Protein AF-A0A1X7U2Y2-F1 (afdb_monomer_lite)

Foldseek 3Di:
DQDPLVCQLCVNDDQDPDPSNVVSVVSQVVSQVLLQVLDDPVCVVQQPDDPGNNVSSVSCCVVVVVDDPVSVVVSVVVSVVD

Sequence (82 aa):
MKENLWGIVNGTERAKYGDGAAKFQTQKYRALATIILSIDPLLLYLVGEPDDPVEVWRLLSNRFQKKTWAHCLALRHKMHSL

Secondary structure (DSSP, 8-state):
----HHHHHTT---PPSTTHHHHHHHHHHHHHHHHHHHS-GGGGGGT-S---HHHHHHHHHHHHTTT-HHHHHHHHHHHHH-

Radius of gyration: 13.06 Å; chains: 1; bounding box: 34×21×34 Å

pLDDT: mean 75.36, std 11.09, range [37.09, 89.0]

Organism: Amphimedon queenslandica (NCBI:txid400682)

Structure (mmCIF, N/CA/C/O backbone):
data_AF-A0A1X7U2Y2-F1
#
_entry.id   AF-A0A1X7U2Y2-F1
#
loop_
_atom_site.group_PDB
_atom_site.id
_atom_site.type_symbol
_atom_site.label_atom_id
_atom_site.label_alt_id
_atom_site.label_comp_id
_atom_site.label_asym_id
_atom_site.label_entity_id
_atom_site.label_seq_id
_atom_site.pdbx_PDB_ins_code
_atom_site.Cartn_x
_atom_site.Cartn_y
_atom_site.Cartn_z
_atom_site.occupancy
_atom_site.B_iso_or_equiv
_atom_site.auth_seq_id
_atom_site.auth_comp_id
_atom_site.auth_asym_id
_atom_site.auth_atom_id
_atom_site.pdbx_PDB_model_num
ATOM 1 N N . MET A 1 1 ? 0.688 12.980 -16.636 1.00 37.09 1 MET A N 1
ATOM 2 C CA . MET A 1 1 ? 0.570 11.692 -17.352 1.00 37.09 1 MET A CA 1
ATOM 3 C C . MET A 1 1 ? 0.210 10.675 -16.284 1.00 37.09 1 MET A C 1
ATOM 5 O O . MET A 1 1 ? 1.033 10.454 -15.410 1.00 37.09 1 MET A O 1
ATOM 9 N N . LYS A 1 2 ? -1.046 10.218 -16.239 1.00 49.69 2 LYS A N 1
ATOM 10 C CA . LYS A 1 2 ? -1.548 9.337 -15.173 1.00 49.69 2 LYS A CA 1
ATOM 11 C C . LYS A 1 2 ? -0.843 7.989 -15.285 1.00 49.69 2 LYS A C 1
ATOM 13 O O . LYS A 1 2 ? -1.142 7.215 -16.190 1.00 49.69 2 LYS A O 1
ATOM 18 N N . GLU A 1 3 ? 0.176 7.772 -14.460 1.00 59.44 3 GLU A N 1
ATOM 19 C CA . GLU A 1 3 ? 0.897 6.503 -14.415 1.00 59.44 3 GLU A 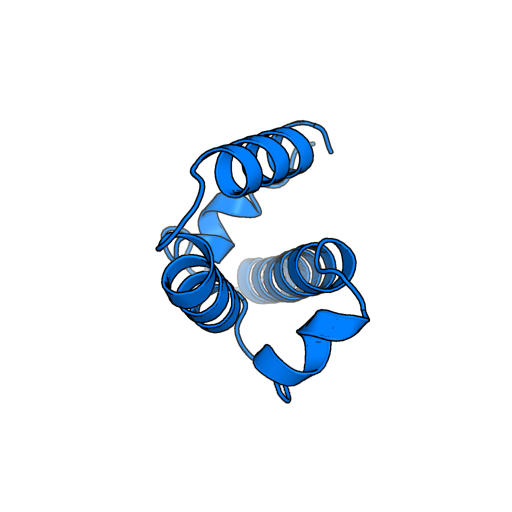CA 1
ATOM 20 C C . GLU A 1 3 ? -0.089 5.417 -13.973 1.00 59.44 3 GLU A C 1
ATOM 22 O O . GLU A 1 3 ? -0.825 5.600 -13.004 1.00 59.44 3 GLU A O 1
ATOM 27 N N . ASN A 1 4 ? -0.148 4.299 -14.699 1.00 68.19 4 ASN A N 1
ATOM 28 C CA . ASN A 1 4 ? -1.089 3.213 -14.429 1.00 68.19 4 ASN A CA 1
ATOM 29 C C . ASN A 1 4 ? -0.655 2.383 -13.204 1.00 68.19 4 ASN A C 1
ATOM 31 O O . ASN A 1 4 ? -0.431 1.181 -13.293 1.00 68.19 4 ASN A O 1
ATOM 35 N N . LEU A 1 5 ? -0.544 3.017 -12.034 1.00 76.75 5 LEU A N 1
ATOM 36 C CA . LEU A 1 5 ? -0.121 2.372 -10.786 1.00 76.75 5 LEU A CA 1
ATOM 37 C C . LEU A 1 5 ? -1.064 1.227 -10.384 1.00 76.75 5 LEU A C 1
ATOM 39 O O . LEU A 1 5 ? -0.637 0.259 -9.759 1.00 76.75 5 LEU A O 1
ATOM 43 N N . TRP A 1 6 ? -2.336 1.297 -10.790 1.00 77.81 6 TRP A N 1
ATOM 44 C CA . TRP A 1 6 ? -3.299 0.213 -10.593 1.00 77.81 6 TRP A CA 1
ATOM 45 C C . TRP A 1 6 ? -2.901 -1.071 -11.332 1.00 77.81 6 TRP A C 1
ATOM 47 O O . TRP A 1 6 ? -3.109 -2.167 -10.812 1.00 77.81 6 TRP A O 1
ATOM 57 N N . GLY A 1 7 ? -2.279 -0.944 -12.509 1.00 78.75 7 GLY A N 1
ATOM 58 C CA . GLY A 1 7 ? -1.752 -2.074 -13.269 1.00 78.75 7 GLY A CA 1
ATOM 59 C C . GLY A 1 7 ? -0.720 -2.881 -12.479 1.00 78.75 7 GLY A C 1
ATOM 60 O O . GLY A 1 7 ? -0.748 -4.114 -12.522 1.00 78.75 7 GLY A O 1
ATOM 61 N N . ILE A 1 8 ? 0.123 -2.191 -11.705 1.00 82.69 8 ILE A N 1
ATOM 62 C CA . ILE A 1 8 ? 1.132 -2.792 -10.823 1.00 82.69 8 ILE A CA 1
ATOM 63 C C . ILE A 1 8 ? 0.477 -3.431 -9.603 1.00 82.69 8 ILE A C 1
ATOM 65 O O . ILE A 1 8 ? 0.756 -4.586 -9.307 1.00 82.69 8 ILE A O 1
ATOM 69 N N . VAL A 1 9 ? -0.428 -2.719 -8.926 1.00 81.88 9 VAL A N 1
ATOM 70 C CA . VAL A 1 9 ? -1.116 -3.215 -7.717 1.00 81.88 9 VAL A CA 1
ATOM 71 C C . VAL A 1 9 ? -1.959 -4.464 -7.999 1.00 81.88 9 VAL A C 1
ATOM 73 O O . VAL A 1 9 ? -2.027 -5.370 -7.172 1.00 81.88 9 VAL A O 1
ATOM 76 N N . ASN A 1 10 ? -2.572 -4.543 -9.181 1.00 79.94 10 ASN A N 1
ATOM 77 C CA . ASN A 1 10 ? -3.354 -5.701 -9.614 1.00 79.94 10 ASN A CA 1
ATOM 78 C C . ASN A 1 10 ? -2.486 -6.838 -10.200 1.00 79.94 10 ASN A C 1
ATOM 80 O O . ASN A 1 10 ? -3.023 -7.840 -10.668 1.00 79.94 10 ASN A O 1
ATOM 84 N N . GLY A 1 11 ? -1.157 -6.677 -10.248 1.00 77.94 11 GLY A N 1
ATOM 85 C CA . GLY A 1 11 ? -0.226 -7.660 -10.820 1.00 77.94 11 GLY A CA 1
ATOM 86 C C . GLY A 1 11 ? -0.345 -7.852 -12.340 1.00 77.94 11 GLY A C 1
ATOM 87 O O . GLY A 1 11 ? 0.216 -8.796 -12.897 1.00 77.94 11 GLY A O 1
ATOM 88 N N . THR A 1 12 ? -1.090 -6.981 -13.024 1.00 76.25 12 THR A N 1
ATOM 89 C CA . THR A 1 12 ? -1.315 -7.038 -14.479 1.00 76.25 12 THR A CA 1
ATOM 90 C C . THR A 1 12 ? -0.169 -6.434 -15.287 1.00 76.25 12 THR A C 1
ATOM 92 O O . THR A 1 12 ? 0.055 -6.834 -16.428 1.00 76.25 12 THR A O 1
ATOM 95 N N . GLU A 1 13 ? 0.577 -5.495 -14.706 1.00 76.44 13 GLU A N 1
ATOM 96 C CA . GLU A 1 13 ? 1.746 -4.884 -15.331 1.00 76.44 13 GLU A CA 1
ATOM 97 C C . GLU A 1 13 ? 3.019 -5.626 -14.916 1.00 76.44 13 GLU A C 1
ATOM 99 O O . GLU A 1 13 ? 3.250 -5.888 -13.736 1.00 76.44 13 GLU A O 1
ATOM 104 N N . ARG A 1 14 ? 3.847 -5.988 -15.900 1.00 72.56 14 ARG A N 1
ATOM 105 C CA . ARG A 1 14 ? 5.109 -6.706 -15.690 1.00 72.56 14 ARG A CA 1
ATOM 106 C C . ARG A 1 14 ? 6.283 -5.833 -16.099 1.00 72.56 14 ARG A C 1
ATOM 108 O O . ARG A 1 14 ? 6.176 -5.045 -17.040 1.00 72.56 14 ARG A O 1
ATOM 115 N N . ALA A 1 15 ? 7.412 -6.021 -15.420 1.00 68.81 15 ALA A N 1
ATOM 116 C CA . ALA A 1 15 ? 8.656 -5.341 -15.747 1.00 68.81 15 ALA A CA 1
ATOM 117 C C . ALA A 1 15 ? 9.007 -5.546 -17.228 1.00 68.81 15 ALA A C 1
ATOM 119 O O . ALA A 1 15 ? 9.063 -6.675 -17.720 1.00 68.81 15 ALA A O 1
ATOM 120 N N . LYS A 1 16 ? 9.242 -4.443 -17.941 1.00 68.75 16 LYS A N 1
ATOM 121 C CA . LYS A 1 16 ? 9.776 -4.480 -19.304 1.00 68.75 16 LYS A CA 1
ATOM 122 C C . LYS A 1 16 ? 11.297 -4.622 -19.229 1.00 68.75 16 LYS A C 1
ATOM 124 O O . LYS A 1 16 ? 11.929 -3.990 -18.386 1.00 68.75 16 LYS A O 1
ATOM 129 N N . TYR A 1 17 ? 11.879 -5.435 -20.108 1.00 61.03 17 TYR A N 1
ATOM 130 C CA . TYR A 1 17 ? 13.332 -5.599 -20.201 1.00 61.03 17 TYR A CA 1
ATOM 131 C C . TYR A 1 17 ? 14.021 -4.274 -20.589 1.00 61.03 17 TYR A C 1
ATOM 133 O O . TYR A 1 17 ? 13.470 -3.482 -21.355 1.00 61.03 17 TYR A O 1
ATOM 141 N N . GLY A 1 18 ? 15.229 -4.032 -20.066 1.00 69.12 18 GLY A N 1
ATOM 142 C CA . GLY A 1 18 ? 16.030 -2.830 -20.351 1.00 69.12 18 GLY A CA 1
ATOM 143 C C . GLY A 1 18 ? 15.666 -1.616 -19.482 1.00 69.12 18 GLY A C 1
ATOM 144 O O . GLY A 1 18 ? 15.352 -1.767 -18.304 1.00 69.12 18 GLY A O 1
ATOM 145 N N . ASP A 1 19 ? 15.678 -0.407 -20.060 1.00 64.88 19 ASP A N 1
ATOM 146 C CA . ASP A 1 19 ? 15.355 0.879 -19.389 1.00 64.88 19 ASP A CA 1
ATOM 147 C C . ASP A 1 19 ? 13.954 0.903 -18.729 1.00 64.88 19 ASP A C 1
ATOM 149 O O . ASP A 1 19 ? 13.661 1.685 -17.823 1.00 64.88 19 ASP A O 1
ATOM 153 N N . GLY A 1 20 ? 13.073 -0.016 -19.136 1.00 68.38 20 GLY A N 1
ATOM 154 C CA . GLY A 1 20 ? 11.767 -0.216 -18.516 1.00 68.38 20 GLY A CA 1
ATOM 155 C C . GLY A 1 20 ? 11.817 -0.777 -17.091 1.00 68.38 20 GLY A C 1
ATOM 156 O O . GLY A 1 20 ? 10.869 -0.557 -16.339 1.00 68.38 20 GLY A O 1
ATOM 157 N N . ALA A 1 21 ? 12.900 -1.446 -16.684 1.00 75.31 21 ALA A N 1
ATOM 158 C CA . ALA A 1 21 ? 13.008 -2.061 -15.361 1.00 75.31 21 ALA A CA 1
ATOM 159 C C . ALA A 1 21 ? 13.145 -1.014 -14.243 1.00 75.31 21 ALA A C 1
ATOM 161 O O . ALA A 1 21 ? 12.460 -1.108 -13.226 1.00 75.31 21 ALA A O 1
ATOM 162 N N . ALA A 1 22 ? 13.963 0.023 -14.445 1.00 80.38 22 ALA A N 1
ATOM 163 C CA . ALA A 1 22 ? 14.132 1.108 -13.473 1.00 80.38 22 ALA A CA 1
ATOM 164 C C . ALA A 1 22 ? 12.846 1.939 -13.313 1.00 80.38 22 ALA A C 1
ATOM 166 O O . ALA A 1 22 ? 12.445 2.290 -12.197 1.00 80.38 22 ALA A O 1
ATOM 167 N N . LYS A 1 23 ? 12.149 2.193 -14.429 1.00 81.44 23 LYS A N 1
ATOM 168 C CA . LYS A 1 23 ? 10.833 2.848 -14.433 1.00 81.44 23 LYS A CA 1
ATOM 169 C C . LYS A 1 23 ? 9.789 2.001 -13.708 1.00 81.44 23 LYS A C 1
ATOM 171 O O . LYS A 1 23 ? 9.075 2.526 -12.860 1.00 81.44 23 LYS A O 1
ATOM 176 N N . PHE A 1 24 ? 9.759 0.695 -13.969 1.00 82.19 24 PHE A N 1
ATOM 177 C CA . PHE A 1 24 ? 8.856 -0.234 -13.292 1.00 82.19 24 PHE A CA 1
ATOM 178 C C . PHE A 1 24 ? 9.110 -0.286 -11.780 1.00 82.19 24 PHE A C 1
ATOM 180 O O . PHE A 1 24 ? 8.161 -0.220 -11.005 1.00 82.19 24 PHE A O 1
ATOM 187 N N . GLN A 1 25 ? 10.374 -0.318 -11.339 1.00 84.06 25 GLN A N 1
ATOM 188 C CA . GLN A 1 25 ? 10.697 -0.260 -9.908 1.00 84.06 25 GLN A CA 1
ATOM 189 C C . GLN A 1 25 ? 10.250 1.056 -9.273 1.00 84.06 25 GLN A C 1
ATOM 191 O O . GLN A 1 25 ? 9.618 1.053 -8.219 1.00 84.06 25 GLN A O 1
ATOM 196 N N . THR A 1 26 ? 10.495 2.185 -9.941 1.00 86.75 26 THR A N 1
ATOM 197 C CA . 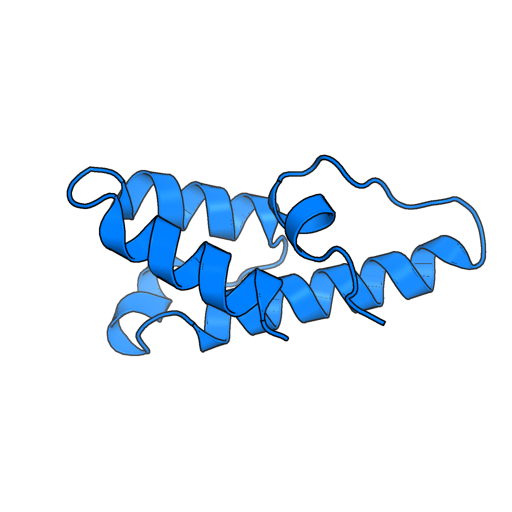THR A 1 26 ? 10.020 3.496 -9.473 1.00 86.75 26 THR A CA 1
ATOM 198 C C . THR A 1 26 ? 8.499 3.507 -9.298 1.00 86.75 26 THR A C 1
ATOM 200 O O . THR A 1 26 ? 7.989 3.976 -8.281 1.00 86.75 26 THR A O 1
ATOM 203 N N . GLN A 1 27 ? 7.763 2.948 -10.258 1.00 85.62 27 GLN A N 1
ATOM 204 C CA . GLN A 1 27 ? 6.308 2.847 -10.179 1.00 85.62 27 GLN A CA 1
ATOM 205 C C . GLN A 1 27 ? 5.851 1.856 -9.092 1.00 85.62 27 GLN A C 1
ATOM 207 O O . GLN A 1 27 ? 4.872 2.135 -8.402 1.00 85.62 27 GLN A O 1
ATOM 212 N N . LYS A 1 28 ? 6.578 0.752 -8.868 1.00 86.88 28 LYS A N 1
ATOM 213 C CA . LYS A 1 28 ? 6.324 -0.202 -7.775 1.00 86.88 28 LYS A CA 1
ATOM 214 C C . LYS A 1 28 ? 6.464 0.464 -6.403 1.00 86.88 28 LYS A C 1
ATOM 216 O O . LYS A 1 28 ? 5.548 0.359 -5.588 1.00 86.88 28 LYS A O 1
ATOM 221 N N . TYR A 1 29 ? 7.539 1.219 -6.175 1.00 87.69 29 TYR A N 1
ATOM 222 C CA . TYR A 1 29 ? 7.719 1.986 -4.936 1.00 87.69 29 TYR A CA 1
ATOM 223 C C . TYR A 1 29 ? 6.649 3.066 -4.757 1.00 87.69 29 TYR A C 1
ATOM 225 O O . TYR A 1 29 ? 6.110 3.219 -3.663 1.00 87.69 29 TYR A O 1
ATOM 233 N N . ARG A 1 30 ? 6.283 3.785 -5.826 1.00 88.12 30 ARG A N 1
ATOM 234 C CA . ARG A 1 30 ? 5.195 4.781 -5.780 1.00 88.12 30 ARG A CA 1
ATOM 235 C C . ARG A 1 30 ? 3.845 4.156 -5.447 1.00 88.12 30 ARG A C 1
ATOM 237 O O . ARG A 1 30 ? 3.107 4.711 -4.632 1.00 88.12 30 ARG A O 1
ATOM 244 N N . ALA A 1 31 ? 3.523 3.016 -6.054 1.00 87.25 31 ALA A N 1
ATOM 245 C CA . ALA A 1 31 ? 2.301 2.273 -5.770 1.00 87.25 31 ALA A CA 1
ATOM 246 C C . ALA A 1 31 ? 2.263 1.826 -4.304 1.00 87.25 31 ALA A C 1
ATOM 248 O O . ALA A 1 31 ? 1.260 2.039 -3.622 1.00 87.25 31 ALA A O 1
ATOM 249 N N . LEU A 1 32 ? 3.376 1.290 -3.799 1.00 87.44 32 LEU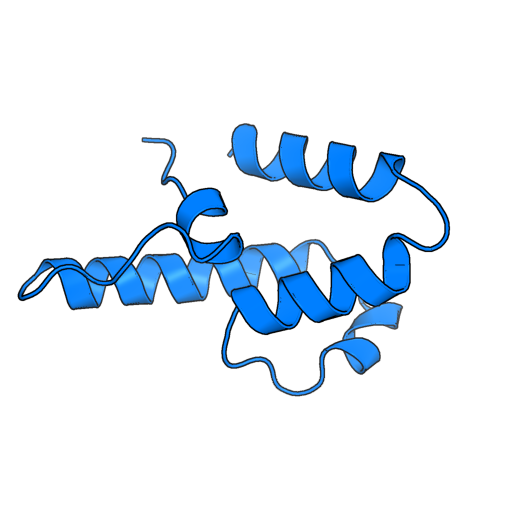 A N 1
ATOM 250 C CA . LEU A 1 32 ? 3.490 0.876 -2.408 1.00 87.44 32 LEU A CA 1
ATOM 251 C C . LEU A 1 32 ? 3.329 2.056 -1.438 1.00 87.44 32 LEU A C 1
ATOM 253 O O . LEU A 1 32 ? 2.499 1.994 -0.534 1.00 87.44 32 LEU A O 1
ATOM 257 N N . ALA A 1 33 ? 4.063 3.149 -1.656 1.00 88.88 33 ALA A N 1
ATOM 258 C CA . ALA A 1 33 ? 3.966 4.350 -0.830 1.00 88.88 33 ALA A CA 1
ATOM 259 C C . ALA A 1 33 ? 2.538 4.914 -0.824 1.00 88.88 33 ALA A C 1
ATOM 261 O O . ALA A 1 33 ? 2.021 5.283 0.224 1.00 88.88 33 ALA A O 1
ATOM 262 N N . THR A 1 34 ? 1.870 4.921 -1.980 1.00 89.00 34 THR A N 1
ATOM 263 C CA . THR A 1 34 ? 0.484 5.391 -2.104 1.00 89.00 34 THR A CA 1
ATOM 264 C C . THR A 1 34 ? -0.482 4.527 -1.298 1.00 89.00 34 THR A C 1
ATOM 266 O O . THR A 1 34 ? -1.374 5.067 -0.641 1.00 89.00 34 THR A O 1
ATOM 269 N N . ILE A 1 35 ? -0.308 3.200 -1.319 1.00 85.25 35 ILE A N 1
ATOM 270 C CA . ILE A 1 35 ? -1.103 2.282 -0.496 1.00 85.25 35 ILE A CA 1
ATOM 271 C C . ILE A 1 35 ? -0.867 2.579 0.988 1.00 85.25 35 ILE A C 1
ATOM 273 O O . ILE A 1 35 ? -1.834 2.826 1.699 1.00 85.25 35 ILE A O 1
ATOM 277 N N . ILE A 1 36 ? 0.391 2.635 1.436 1.00 84.62 36 ILE A N 1
ATOM 278 C CA . ILE A 1 36 ? 0.749 2.886 2.843 1.00 84.62 36 ILE A CA 1
ATOM 279 C C . ILE A 1 36 ? 0.187 4.226 3.333 1.00 84.62 36 ILE A C 1
ATOM 281 O O . ILE A 1 36 ? -0.467 4.272 4.370 1.00 84.62 36 ILE A O 1
ATOM 285 N N . LEU A 1 37 ? 0.375 5.302 2.563 1.00 86.69 37 LEU A N 1
ATOM 286 C CA . LEU A 1 37 ? -0.114 6.646 2.899 1.00 86.69 37 LEU A CA 1
ATOM 287 C C . LEU A 1 37 ? -1.647 6.758 2.890 1.00 86.69 37 LEU A C 1
ATOM 289 O O . LEU A 1 37 ? -2.199 7.700 3.452 1.00 86.69 37 LEU A O 1
ATOM 293 N N . SER A 1 38 ? -2.340 5.827 2.232 1.00 84.38 38 SER A N 1
ATOM 294 C CA . SER A 1 38 ? -3.806 5.789 2.192 1.00 84.38 38 SER A CA 1
ATOM 295 C C . SER A 1 38 ? -4.422 4.982 3.336 1.00 84.38 38 SER A C 1
ATOM 297 O O . SER A 1 38 ? -5.645 5.005 3.489 1.00 84.38 38 SER A O 1
ATOM 299 N N . ILE A 1 39 ? -3.612 4.255 4.108 1.00 83.06 39 ILE A N 1
ATOM 300 C CA . ILE A 1 39 ? -4.056 3.458 5.253 1.00 83.06 39 ILE A CA 1
ATOM 301 C C . ILE A 1 39 ? -4.023 4.331 6.508 1.00 83.06 39 ILE A C 1
ATOM 303 O O . ILE A 1 39 ? -3.135 5.160 6.685 1.00 83.06 39 ILE A O 1
ATOM 307 N N . ASP A 1 40 ? -4.995 4.127 7.396 1.00 82.50 40 ASP A N 1
ATOM 308 C CA . ASP A 1 40 ? -4.978 4.732 8.727 1.00 82.50 40 ASP A CA 1
ATOM 309 C C . ASP A 1 40 ? -3.697 4.309 9.479 1.00 82.50 40 ASP A C 1
ATOM 311 O O . ASP A 1 40 ? -3.426 3.106 9.558 1.00 82.50 40 ASP A O 1
ATOM 315 N N . PRO A 1 41 ? -2.913 5.240 10.057 1.00 8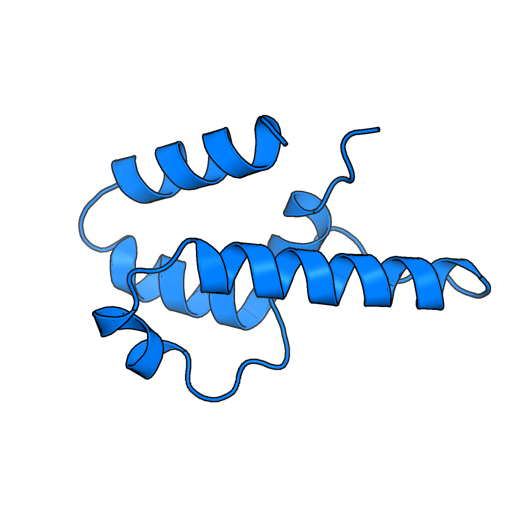3.19 41 PRO A N 1
ATOM 316 C CA . PRO A 1 41 ? -1.705 4.912 10.814 1.00 83.19 41 PRO A CA 1
ATOM 317 C C . PRO A 1 41 ? -1.905 3.824 11.879 1.00 83.19 41 PRO A C 1
ATOM 319 O O . PRO A 1 41 ? -1.016 2.998 12.089 1.00 83.19 41 PRO A O 1
ATOM 322 N N . LEU A 1 42 ? -3.088 3.761 12.503 1.00 83.19 42 LEU A N 1
ATOM 323 C CA . LEU A 1 42 ? -3.439 2.744 13.500 1.00 83.19 42 LEU A CA 1
ATOM 324 C C . LEU A 1 42 ? -3.550 1.331 12.919 1.00 83.19 42 LEU A C 1
ATOM 326 O O . LEU A 1 42 ? -3.575 0.368 13.677 1.00 83.19 42 LEU A O 1
ATOM 330 N N . LEU A 1 43 ? -3.642 1.190 11.598 1.00 79.25 43 LEU A N 1
ATOM 331 C CA . LEU A 1 43 ? -3.787 -0.076 10.880 1.00 79.25 43 LEU A CA 1
ATOM 332 C C . LEU A 1 43 ? -2.476 -0.522 10.218 1.00 79.25 43 LEU A C 1
ATOM 334 O O . LEU A 1 43 ? -2.426 -1.622 9.669 1.00 79.25 43 LEU A O 1
ATOM 338 N N . LEU A 1 44 ? -1.405 0.279 10.298 1.00 81.75 44 LEU A N 1
ATOM 339 C CA . LEU A 1 44 ? -0.103 -0.044 9.697 1.00 81.75 44 LEU A CA 1
ATOM 340 C C . LEU A 1 44 ? 0.515 -1.332 10.257 1.00 81.75 44 LEU A C 1
ATOM 342 O O . LEU A 1 44 ? 1.200 -2.045 9.528 1.00 81.75 44 LEU A O 1
ATOM 346 N N . TYR A 1 45 ? 0.200 -1.701 11.503 1.00 83.81 45 TYR A N 1
ATOM 347 C CA . TYR A 1 45 ? 0.639 -2.973 12.095 1.00 83.81 45 TYR A CA 1
ATOM 348 C C . TYR A 1 45 ? 0.168 -4.205 11.305 1.00 83.81 45 TYR A C 1
ATOM 350 O O . TYR A 1 45 ? 0.761 -5.274 11.419 1.00 83.81 45 TYR A O 1
ATOM 358 N N . LEU A 1 46 ? -0.898 -4.077 10.505 1.00 79.12 46 LEU A N 1
ATOM 359 C CA . LEU A 1 46 ? -1.414 -5.167 9.676 1.00 79.12 46 LEU A CA 1
ATOM 360 C C . LEU A 1 46 ? -0.512 -5.475 8.478 1.00 79.12 46 LEU A C 1
ATOM 362 O O . LEU A 1 46 ? -0.630 -6.561 7.912 1.00 79.12 46 LEU A O 1
ATOM 366 N N . VAL A 1 47 ? 0.328 -4.520 8.075 1.00 79.25 47 VAL A N 1
ATOM 367 C CA . VAL A 1 47 ? 1.135 -4.581 6.852 1.00 79.25 47 VAL A CA 1
ATOM 368 C C . VAL A 1 47 ? 2.549 -5.112 7.122 1.00 79.25 47 VAL A C 1
ATOM 370 O O . VAL A 1 47 ? 3.131 -5.719 6.229 1.00 79.25 47 VAL A O 1
ATOM 373 N N . GLY A 1 48 ? 3.074 -4.967 8.344 1.00 80.25 48 GLY A N 1
ATOM 374 C CA . GLY A 1 48 ? 4.435 -5.401 8.685 1.00 80.25 48 GLY A CA 1
ATOM 375 C C . GLY A 1 48 ? 5.501 -4.581 7.948 1.00 80.25 48 GLY A C 1
ATOM 376 O O . GLY A 1 48 ? 5.377 -3.360 7.876 1.00 80.25 48 GLY A O 1
ATOM 377 N N . GLU A 1 49 ? 6.520 -5.246 7.397 1.00 77.50 49 GLU A N 1
ATOM 378 C CA . GLU A 1 49 ? 7.487 -4.658 6.456 1.00 77.50 49 GLU A CA 1
ATOM 379 C C . GLU A 1 49 ? 7.070 -4.993 5.015 1.00 77.50 49 GLU A C 1
ATOM 381 O O . GLU A 1 49 ? 7.160 -6.151 4.600 1.00 77.50 49 GLU A O 1
ATOM 386 N N . PRO A 1 50 ? 6.547 -4.024 4.248 1.00 72.75 50 PRO A N 1
ATOM 387 C CA . PRO A 1 50 ? 6.053 -4.311 2.915 1.00 72.75 50 PRO A CA 1
ATOM 388 C C . PRO A 1 50 ? 7.129 -4.169 1.832 1.00 72.75 50 PRO A C 1
ATOM 390 O O . PRO A 1 50 ? 7.599 -3.066 1.566 1.00 72.75 50 PRO A O 1
ATOM 393 N N . ASP A 1 51 ? 7.411 -5.261 1.120 1.00 78.44 51 ASP A N 1
ATOM 394 C CA . ASP A 1 51 ? 8.315 -5.274 -0.046 1.00 78.44 51 ASP A CA 1
ATOM 395 C C . ASP A 1 51 ? 7.585 -5.298 -1.401 1.00 78.44 51 ASP A C 1
ATOM 397 O O . ASP A 1 51 ? 8.145 -4.943 -2.449 1.00 78.44 51 ASP A O 1
ATOM 401 N N . ASP A 1 52 ? 6.317 -5.720 -1.416 1.00 84.12 52 ASP A N 1
ATOM 402 C CA . ASP A 1 52 ? 5.547 -5.879 -2.646 1.00 84.12 52 ASP A CA 1
ATOM 403 C C . ASP A 1 52 ? 4.123 -5.297 -2.553 1.00 84.12 52 ASP A C 1
ATOM 405 O O . ASP A 1 52 ? 3.317 -5.735 -1.728 1.00 84.12 52 ASP A O 1
ATOM 409 N N . PRO A 1 53 ? 3.760 -4.320 -3.411 1.00 84.81 53 PRO A N 1
ATOM 410 C CA . PRO A 1 53 ? 2.457 -3.667 -3.342 1.00 84.81 53 PRO A CA 1
ATOM 411 C C . PRO A 1 53 ? 1.292 -4.604 -3.682 1.00 84.81 53 PRO A C 1
ATOM 413 O O . PRO A 1 53 ? 0.179 -4.344 -3.224 1.00 84.81 53 PRO A O 1
ATOM 416 N N . VAL A 1 54 ? 1.512 -5.683 -4.447 1.00 86.81 54 VAL A N 1
ATOM 417 C CA . VAL A 1 54 ? 0.453 -6.657 -4.769 1.00 86.81 54 VAL A CA 1
ATOM 418 C C . VAL A 1 54 ? 0.086 -7.444 -3.520 1.00 86.81 54 VAL A C 1
ATOM 420 O O . VAL A 1 54 ? -1.095 -7.610 -3.210 1.00 86.81 54 VAL A O 1
ATOM 423 N N . GLU A 1 55 ? 1.086 -7.898 -2.767 1.00 85.25 55 GLU A N 1
ATOM 424 C CA . GLU A 1 55 ? 0.859 -8.634 -1.524 1.00 85.25 55 GLU A CA 1
ATOM 425 C C . GLU A 1 55 ? 0.187 -7.773 -0.458 1.00 85.25 55 GLU A C 1
ATOM 427 O O . GLU A 1 55 ? -0.785 -8.217 0.163 1.00 85.25 55 GLU A O 1
ATOM 432 N N . VAL A 1 56 ? 0.641 -6.527 -0.307 1.00 86.19 56 VAL A N 1
ATOM 433 C CA . VAL A 1 56 ? 0.034 -5.556 0.612 1.00 86.19 56 VAL A CA 1
ATOM 434 C C . VAL A 1 56 ? -1.419 -5.301 0.231 1.00 86.19 56 VAL A C 1
ATOM 436 O O . VAL A 1 56 ? -2.311 -5.398 1.075 1.00 86.19 56 VAL A O 1
ATOM 439 N N . TRP A 1 57 ? -1.693 -5.041 -1.049 1.00 85.81 57 TRP A N 1
ATOM 440 C CA . TRP A 1 57 ? -3.057 -4.837 -1.523 1.00 85.81 57 TRP A CA 1
ATOM 441 C C . TRP A 1 57 ? -3.939 -6.070 -1.315 1.00 85.81 57 TRP A C 1
ATOM 443 O O . TRP A 1 57 ? -5.081 -5.944 -0.865 1.00 85.81 57 TRP A O 1
ATOM 453 N N . ARG A 1 58 ? -3.422 -7.274 -1.572 1.00 84.94 58 ARG A N 1
ATOM 454 C CA . ARG A 1 58 ? -4.129 -8.537 -1.317 1.00 84.94 58 ARG A CA 1
ATOM 455 C C . ARG A 1 58 ? -4.445 -8.720 0.170 1.00 84.94 58 ARG A C 1
ATOM 457 O O . ARG A 1 58 ? -5.548 -9.138 0.514 1.00 84.94 58 ARG A O 1
ATOM 464 N N . LEU A 1 59 ? -3.511 -8.402 1.063 1.00 85.38 59 LEU A N 1
ATOM 465 C CA . LEU A 1 59 ? -3.715 -8.509 2.509 1.00 85.38 59 LEU A CA 1
ATOM 466 C C . LEU A 1 59 ? -4.785 -7.529 2.998 1.00 85.38 59 LEU A C 1
ATOM 468 O O . LEU A 1 59 ? -5.703 -7.922 3.723 1.00 85.38 59 LEU A O 1
ATOM 472 N N . LEU A 1 60 ? -4.692 -6.269 2.573 1.00 80.88 60 LEU A N 1
ATOM 473 C CA . LEU A 1 60 ? -5.646 -5.226 2.944 1.00 80.88 60 LEU A CA 1
ATOM 474 C C . LEU A 1 60 ? -7.030 -5.527 2.374 1.00 80.88 60 LEU A C 1
ATOM 476 O O . LEU A 1 60 ? -8.012 -5.489 3.110 1.00 80.88 60 LEU A O 1
ATOM 480 N N . SER A 1 61 ? -7.116 -5.885 1.092 1.00 79.00 61 SER A N 1
ATOM 481 C CA . SER A 1 61 ? -8.382 -6.280 0.474 1.00 79.00 61 SER A CA 1
ATOM 482 C C . SER A 1 61 ? -8.994 -7.470 1.207 1.00 79.00 61 SER A C 1
ATOM 484 O O . SER A 1 61 ? -10.115 -7.342 1.676 1.00 79.00 61 SER A O 1
ATOM 486 N N . ASN A 1 62 ? -8.263 -8.552 1.472 1.00 80.75 62 ASN A N 1
ATOM 487 C CA . ASN A 1 62 ? -8.806 -9.692 2.219 1.00 80.75 62 ASN A CA 1
ATOM 488 C C . ASN A 1 62 ? -9.291 -9.333 3.638 1.00 80.75 62 ASN A C 1
ATOM 490 O O . ASN A 1 62 ? -10.305 -9.868 4.095 1.00 80.75 62 ASN A O 1
ATOM 494 N N . ARG A 1 63 ? -8.596 -8.431 4.347 1.00 73.94 63 ARG A N 1
ATOM 495 C CA . ARG A 1 63 ? -8.984 -8.014 5.708 1.00 73.94 63 ARG A CA 1
ATOM 496 C C . ARG A 1 63 ? -10.164 -7.037 5.723 1.00 73.94 63 ARG A C 1
ATOM 498 O O . ARG A 1 63 ? -11.060 -7.202 6.549 1.00 73.94 63 ARG 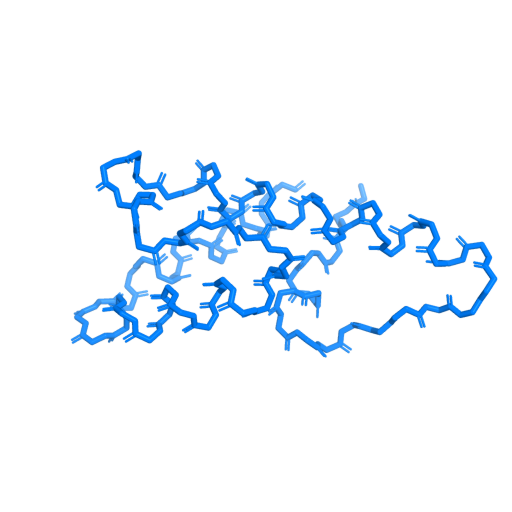A O 1
ATOM 505 N N . PHE A 1 64 ? -10.201 -6.055 4.820 1.00 66.75 64 PHE A N 1
ATOM 506 C CA . PHE A 1 64 ? -11.242 -5.016 4.788 1.00 66.75 64 PHE A CA 1
ATOM 507 C C . PHE A 1 64 ? -12.460 -5.380 3.921 1.00 66.75 64 PHE A C 1
ATOM 509 O O . PHE A 1 64 ? -13.573 -4.933 4.212 1.00 66.75 64 PHE A O 1
ATOM 516 N N . GLN A 1 65 ? -12.308 -6.235 2.901 1.00 54.75 65 GLN A N 1
ATOM 517 C CA . GLN A 1 65 ? -13.418 -6.672 2.038 1.00 54.75 65 GLN A CA 1
ATOM 518 C C . GLN A 1 65 ? -14.480 -7.471 2.788 1.00 54.75 65 GLN A C 1
ATOM 520 O O . GLN A 1 65 ? -15.615 -7.524 2.321 1.00 54.75 65 GLN A O 1
ATOM 525 N N . LYS A 1 66 ? -14.179 -8.038 3.965 1.00 54.31 66 LYS 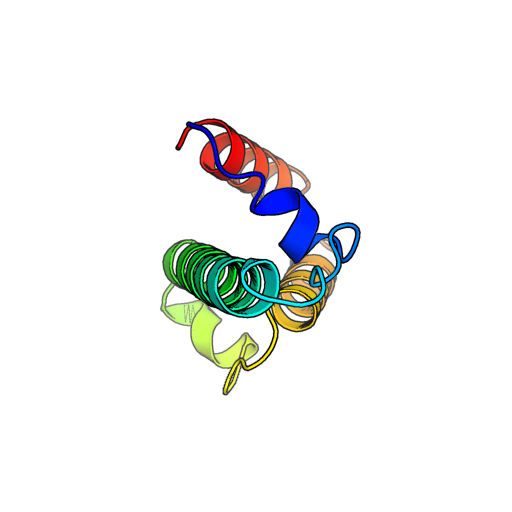A N 1
ATOM 526 C CA . LYS A 1 66 ? -15.217 -8.707 4.758 1.00 54.31 66 LYS A CA 1
ATOM 527 C C . LYS A 1 66 ? -16.300 -7.760 5.287 1.00 54.31 66 LYS A C 1
ATOM 529 O O . LYS A 1 66 ? -17.305 -8.282 5.764 1.00 54.31 66 LYS A O 1
ATOM 534 N N . LYS A 1 67 ? -16.167 -6.420 5.201 1.00 50.50 67 LYS A N 1
ATOM 535 C CA . LYS A 1 67 ? -17.246 -5.521 5.662 1.00 50.50 67 LYS A CA 1
ATOM 536 C C . LYS A 1 67 ? -17.711 -4.370 4.762 1.00 50.50 67 LYS A C 1
ATOM 538 O O . LYS A 1 67 ? -18.905 -4.109 4.842 1.00 50.50 67 LYS A O 1
ATOM 543 N N . THR A 1 68 ? -16.934 -3.705 3.895 1.00 56.34 68 THR A N 1
ATOM 544 C CA . THR A 1 68 ? -17.520 -2.587 3.102 1.00 56.34 68 THR A CA 1
ATOM 545 C C . THR A 1 68 ? -16.811 -2.267 1.777 1.00 56.34 68 THR A C 1
ATOM 547 O O . THR A 1 68 ? -15.669 -1.820 1.733 1.00 56.34 68 THR A O 1
ATOM 550 N N . TRP A 1 69 ? -17.553 -2.380 0.669 1.00 58.31 69 TRP A N 1
ATOM 551 C CA . TRP A 1 69 ? -17.138 -1.990 -0.692 1.00 58.31 69 TRP A CA 1
ATOM 552 C C . TRP A 1 69 ? -16.764 -0.500 -0.843 1.00 58.31 69 TRP A C 1
ATOM 554 O O . TRP A 1 69 ? -16.045 -0.129 -1.771 1.00 58.31 69 TRP A O 1
ATOM 564 N N . ALA A 1 70 ? -17.216 0.357 0.078 1.00 65.38 70 ALA A N 1
ATOM 565 C CA . ALA A 1 70 ? -16.988 1.801 0.046 1.00 65.38 70 ALA A CA 1
ATOM 566 C C . ALA A 1 70 ? -15.500 2.184 0.151 1.00 65.38 70 ALA A C 1
ATOM 568 O O . ALA A 1 70 ? -15.054 3.091 -0.550 1.00 65.38 70 ALA A O 1
ATOM 569 N N . HIS A 1 71 ? -14.712 1.463 0.959 1.00 62.00 71 HIS A N 1
ATOM 570 C CA . HIS A 1 71 ? -13.281 1.753 1.115 1.00 62.00 71 HIS A CA 1
ATOM 571 C C . HIS A 1 71 ? -12.499 1.427 -0.166 1.00 62.00 71 HIS A C 1
ATOM 573 O O . HIS A 1 71 ? -11.643 2.203 -0.586 1.00 62.00 71 HIS A O 1
ATOM 579 N N . CYS A 1 72 ? -12.853 0.333 -0.851 1.00 63.47 72 CYS A N 1
ATOM 580 C CA . CYS A 1 72 ? -12.270 -0.016 -2.147 1.00 63.47 72 CYS A CA 1
ATOM 581 C C . CYS A 1 72 ? -12.626 1.005 -3.238 1.00 63.47 72 CYS A C 1
ATOM 583 O O . CYS A 1 72 ? -11.775 1.332 -4.064 1.00 63.47 72 CYS A O 1
ATOM 585 N N . LEU A 1 73 ? -13.859 1.524 -3.245 1.00 74.31 73 LEU A N 1
ATOM 586 C CA . LEU A 1 73 ? -14.286 2.536 -4.214 1.00 74.31 73 LEU A CA 1
ATOM 587 C C . LEU A 1 73 ? -13.578 3.880 -3.983 1.00 74.31 73 LEU A C 1
ATOM 589 O O . LEU A 1 73 ? -13.093 4.485 -4.938 1.00 74.31 73 LEU A O 1
ATOM 593 N N . ALA A 1 74 ? -13.451 4.310 -2.724 1.00 72.25 74 ALA A N 1
ATOM 594 C CA . ALA A 1 74 ? -12.729 5.530 -2.362 1.00 72.25 74 ALA A CA 1
ATOM 595 C C . ALA A 1 74 ? -11.245 5.458 -2.761 1.00 72.25 74 ALA A C 1
ATOM 597 O O . ALA A 1 74 ? -10.687 6.429 -3.276 1.00 72.25 74 ALA A O 1
ATOM 598 N N . LEU A 1 75 ? -10.619 4.294 -2.577 1.00 67.69 75 LEU A N 1
ATOM 599 C CA . LEU A 1 75 ? -9.215 4.083 -2.923 1.00 67.69 75 LEU A CA 1
ATOM 600 C C . LEU A 1 75 ? -9.011 4.028 -4.446 1.00 67.69 75 LEU A C 1
ATOM 602 O O . LEU A 1 75 ? -8.119 4.698 -4.961 1.00 67.69 75 LEU A O 1
ATOM 606 N N . ARG A 1 76 ? -9.909 3.359 -5.189 1.00 74.81 76 ARG A N 1
ATOM 607 C CA . ARG A 1 76 ? -9.928 3.407 -6.666 1.00 74.81 76 ARG A CA 1
ATOM 608 C C . ARG A 1 76 ? -10.091 4.830 -7.199 1.00 74.81 76 ARG A C 1
ATOM 610 O O . ARG A 1 76 ? -9.387 5.207 -8.130 1.00 74.81 76 ARG A O 1
ATOM 617 N N . HIS A 1 77 ? -10.981 5.628 -6.609 1.00 75.88 77 HIS A N 1
ATOM 618 C CA . HIS A 1 77 ? -11.180 7.017 -7.022 1.00 75.88 77 HIS A CA 1
ATOM 619 C C . HIS A 1 77 ? -9.920 7.866 -6.801 1.00 75.88 77 HIS A C 1
ATOM 621 O O . HIS A 1 77 ? -9.502 8.588 -7.703 1.00 75.88 77 HIS A O 1
ATOM 627 N N . LYS A 1 78 ? -9.256 7.734 -5.642 1.00 68.19 78 LYS A N 1
ATOM 628 C CA . LYS A 1 78 ? -7.990 8.436 -5.364 1.00 68.19 78 LYS A CA 1
ATOM 629 C C . LYS A 1 78 ? -6.882 8.045 -6.347 1.00 68.19 78 LYS A C 1
ATOM 631 O O . LYS A 1 78 ? -6.198 8.925 -6.860 1.00 68.19 78 LYS A O 1
ATOM 636 N N . MET A 1 79 ? -6.758 6.756 -6.667 1.00 66.69 79 MET A N 1
ATOM 637 C CA . MET A 1 79 ? -5.755 6.258 -7.618 1.00 66.69 79 MET A CA 1
ATOM 638 C C . MET A 1 79 ? -6.006 6.706 -9.062 1.00 66.69 79 MET A C 1
ATOM 640 O O . MET A 1 79 ? -5.056 6.890 -9.811 1.00 66.69 79 MET A O 1
ATOM 644 N N . HIS A 1 80 ? -7.265 6.905 -9.457 1.00 66.25 80 HIS A N 1
ATOM 645 C CA . HIS A 1 80 ? -7.614 7.454 -10.768 1.00 66.25 80 HIS A CA 1
ATOM 646 C C . HIS A 1 80 ? -7.605 8.981 -10.819 1.00 66.25 80 HIS A C 1
ATOM 648 O O . HIS A 1 80 ? -7.766 9.517 -11.913 1.00 66.25 80 HIS A O 1
ATOM 654 N N . SER A 1 81 ? -7.479 9.689 -9.692 1.00 62.97 81 SER A N 1
ATOM 655 C CA . SER A 1 81 ? -7.550 11.155 -9.636 1.00 62.97 81 SER A CA 1
ATOM 656 C C . SER A 1 81 ? -6.178 11.834 -9.673 1.00 62.97 81 SER A C 1
ATOM 658 O O . SER A 1 81 ? -6.094 12.907 -10.269 1.00 62.97 81 SER A O 1
ATOM 660 N N . LEU A 1 82 ? -5.141 11.211 -9.105 1.00 48.75 82 LEU A N 1
ATOM 661 C CA . LEU A 1 82 ? -3.727 11.617 -9.208 1.00 48.75 82 LEU A CA 1
ATOM 662 C C . LEU A 1 82 ? -3.177 11.362 -10.613 1.00 48.75 82 LEU A C 1
ATOM 664 O O . LEU A 1 82 ? -2.547 12.265 -11.203 1.00 48.75 82 LEU A O 1
#